Protein AF-A0A969WFT7-F1 (afdb_monomer)

Secondary structure (DSSP, 8-state):
----PPP------------HHHHHHHHHHHHHHHHHHHHHHHHHHHS--PPPPP--PPPPGGGSBTTBPEEE-HHHHHH-GGGGTT--EEEEEE-EE------S---S----EEEEETTEEEE-TT-HHHHTTSPTT-EEEEE-

Mean predicted aligned error: 17.17 Å

Structure (mmCIF, N/CA/C/O backbone):
data_AF-A0A969WFT7-F1
#
_entry.id   AF-A0A969WFT7-F1
#
loop_
_atom_site.group_PDB
_atom_site.id
_atom_site.type_symbol
_atom_site.label_atom_id
_atom_site.label_alt_id
_atom_site.label_comp_id
_atom_site.label_asym_id
_atom_site.label_entity_id
_atom_site.label_seq_id
_atom_site.pdbx_PDB_ins_code
_atom_site.Cartn_x
_atom_site.Cartn_y
_atom_site.Cartn_z
_atom_site.occupancy
_atom_site.B_iso_or_equiv
_atom_site.auth_seq_id
_atom_site.auth_comp_id
_atom_site.auth_asym_id
_atom_site.auth_atom_id
_atom_site.pdbx_PDB_model_num
ATOM 1 N N . MET A 1 1 ? 35.315 0.691 -108.953 1.00 44.19 1 MET A N 1
ATOM 2 C CA . MET A 1 1 ? 35.568 1.907 -108.157 1.00 44.19 1 MET A CA 1
ATOM 3 C C . MET A 1 1 ? 34.266 2.221 -107.433 1.00 44.19 1 MET A C 1
ATOM 5 O O . MET A 1 1 ? 33.422 2.918 -107.971 1.00 44.19 1 MET A O 1
ATOM 9 N N . GLU A 1 2 ? 33.870 1.331 -106.530 1.00 48.56 2 GLU A N 1
ATOM 10 C CA . GLU A 1 2 ? 34.200 1.294 -105.088 1.00 48.56 2 GLU A CA 1
ATOM 11 C C . GLU A 1 2 ? 33.171 2.090 -104.286 1.00 48.56 2 GLU A C 1
ATOM 13 O O . GLU A 1 2 ? 33.211 3.313 -104.190 1.00 48.56 2 GLU A O 1
ATOM 18 N N . ALA A 1 3 ? 32.199 1.332 -103.777 1.00 54.72 3 ALA A N 1
ATOM 19 C CA . ALA A 1 3 ? 31.276 1.741 -102.741 1.00 54.72 3 ALA A CA 1
ATOM 20 C C . ALA A 1 3 ? 32.041 1.785 -101.413 1.00 54.72 3 ALA A C 1
ATOM 22 O O . ALA A 1 3 ? 32.638 0.786 -101.022 1.00 54.72 3 ALA A O 1
ATOM 23 N N . ASN A 1 4 ? 32.013 2.929 -100.731 1.00 55.38 4 ASN A N 1
ATOM 24 C CA . ASN A 1 4 ? 32.550 3.060 -99.382 1.00 55.38 4 ASN A CA 1
ATOM 25 C C . ASN A 1 4 ? 31.392 2.996 -98.382 1.00 55.38 4 ASN A C 1
ATOM 27 O O . ASN A 1 4 ? 30.648 3.963 -98.214 1.00 55.38 4 ASN A O 1
ATOM 31 N N . GLU A 1 5 ? 31.237 1.836 -97.744 1.00 56.47 5 GLU A N 1
ATOM 32 C CA . GLU A 1 5 ? 30.456 1.670 -96.519 1.00 56.47 5 GLU A CA 1
ATOM 33 C C . GLU A 1 5 ? 31.109 2.465 -95.381 1.00 56.47 5 GLU A C 1
ATOM 35 O O . GLU A 1 5 ? 32.303 2.337 -95.110 1.00 56.47 5 GLU A O 1
ATOM 40 N N . ALA A 1 6 ? 30.318 3.292 -94.699 1.00 64.75 6 ALA A N 1
ATOM 41 C CA . ALA A 1 6 ? 30.723 3.916 -93.446 1.00 64.75 6 ALA A CA 1
ATOM 42 C C . ALA A 1 6 ? 30.583 2.899 -92.295 1.00 64.75 6 ALA A C 1
ATOM 44 O O . ALA A 1 6 ? 29.544 2.236 -92.204 1.00 64.75 6 ALA A O 1
ATOM 45 N N . PRO A 1 7 ? 31.565 2.778 -91.383 1.00 58.53 7 PRO A N 1
ATOM 46 C CA . PRO A 1 7 ? 31.460 1.853 -90.266 1.00 58.53 7 PRO A CA 1
ATOM 47 C C . PRO A 1 7 ? 30.509 2.421 -89.207 1.00 58.53 7 PRO A C 1
ATOM 49 O O . PRO A 1 7 ? 30.702 3.517 -88.682 1.00 58.53 7 PRO A O 1
ATOM 52 N N . THR A 1 8 ? 29.465 1.662 -88.885 1.00 60.66 8 THR A N 1
ATOM 53 C CA . THR A 1 8 ? 28.587 1.905 -87.736 1.00 60.66 8 THR A CA 1
ATOM 54 C C . THR A 1 8 ? 29.271 1.348 -86.490 1.00 60.66 8 THR A C 1
ATOM 56 O O . THR A 1 8 ? 29.347 0.135 -86.305 1.00 60.66 8 THR A O 1
ATOM 59 N N . GLU A 1 9 ? 29.802 2.220 -85.633 1.00 59.25 9 GLU A N 1
ATOM 60 C CA . GLU A 1 9 ? 30.356 1.777 -84.352 1.00 59.25 9 GLU A CA 1
ATOM 61 C C . GLU A 1 9 ? 29.247 1.307 -83.392 1.00 59.25 9 GLU A C 1
ATOM 63 O O . GLU A 1 9 ? 28.199 1.955 -83.277 1.00 59.25 9 GLU A O 1
ATOM 68 N N . PRO A 1 10 ? 29.456 0.200 -82.658 1.00 57.19 10 PRO A N 1
ATOM 69 C CA . PRO A 1 10 ? 28.494 -0.273 -81.679 1.00 57.19 10 PRO A CA 1
ATOM 70 C C . PRO A 1 10 ? 28.502 0.630 -80.439 1.00 57.19 10 PRO A C 1
ATOM 72 O O . PRO A 1 10 ? 29.504 0.770 -79.739 1.00 57.19 10 PRO A O 1
ATOM 75 N N . PHE A 1 11 ? 27.336 1.193 -80.119 1.00 52.75 11 PHE A N 1
ATOM 76 C CA . PHE A 1 11 ? 27.068 1.898 -78.865 1.00 52.75 11 PHE A CA 1
ATOM 77 C C . PHE A 1 11 ? 27.194 0.919 -77.680 1.00 52.75 11 PHE A C 1
ATOM 79 O O . PHE A 1 11 ? 26.241 0.246 -77.281 1.00 52.75 11 PHE A O 1
ATOM 86 N N . TYR A 1 12 ? 28.396 0.807 -77.116 1.00 51.97 12 TYR A N 1
ATOM 87 C CA . TYR A 1 12 ? 28.678 -0.053 -75.970 1.00 51.97 12 TYR A CA 1
ATOM 88 C C . TYR A 1 12 ? 28.032 0.545 -74.706 1.00 51.97 12 TYR A C 1
ATOM 90 O O . TYR A 1 12 ? 28.550 1.489 -74.104 1.00 51.97 12 TYR A O 1
ATOM 98 N N . LYS A 1 13 ? 26.880 0.005 -74.283 1.00 56.94 13 LYS A N 1
ATOM 99 C CA . LYS A 1 13 ? 26.285 0.299 -72.968 1.00 56.94 13 LYS A CA 1
ATOM 100 C C . LYS A 1 13 ? 27.252 -0.171 -71.878 1.00 56.94 13 LYS A C 1
ATOM 102 O O . LYS A 1 13 ? 27.344 -1.364 -71.601 1.00 56.94 13 LYS A O 1
ATOM 107 N N . ARG A 1 14 ? 27.968 0.760 -71.240 1.00 56.12 14 ARG A N 1
ATOM 108 C CA . ARG A 1 14 ? 28.737 0.460 -70.024 1.00 56.12 14 ARG A CA 1
ATOM 109 C C . ARG A 1 14 ? 27.750 0.086 -68.910 1.00 56.12 14 ARG A C 1
ATOM 111 O O . ARG A 1 14 ? 26.897 0.914 -68.587 1.00 56.12 14 ARG A O 1
ATOM 118 N N . PRO A 1 15 ? 27.832 -1.113 -68.309 1.00 55.88 15 PRO A N 1
ATOM 119 C CA . PRO A 1 15 ? 27.082 -1.380 -67.092 1.00 55.88 15 PRO A CA 1
ATOM 120 C C . PRO A 1 15 ? 27.595 -0.425 -66.010 1.00 55.88 15 PRO A C 1
ATOM 122 O O 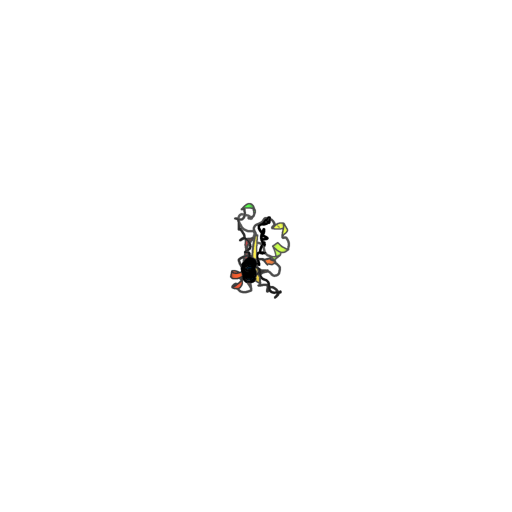. PRO A 1 15 ? 28.807 -0.277 -65.836 1.00 55.88 15 PRO A O 1
ATOM 125 N N . LEU A 1 16 ? 26.681 0.252 -65.310 1.00 58.75 16 LEU A N 1
ATOM 126 C CA . LEU A 1 16 ? 27.007 1.027 -64.116 1.00 58.75 16 LEU A CA 1
ATOM 127 C C . LEU A 1 16 ? 27.633 0.071 -63.097 1.00 58.75 16 LEU A C 1
ATOM 129 O O . LEU A 1 16 ? 26.938 -0.649 -62.384 1.00 58.75 16 LEU A O 1
ATOM 133 N N . ALA A 1 17 ? 28.962 0.040 -63.064 1.00 56.12 17 ALA A N 1
ATOM 134 C CA . ALA A 1 17 ? 29.718 -0.612 -62.019 1.00 56.12 17 ALA A CA 1
ATOM 135 C C . ALA A 1 17 ? 29.433 0.158 -60.729 1.00 56.12 17 ALA A C 1
ATOM 137 O O . ALA A 1 17 ? 30.019 1.213 -60.480 1.00 56.12 17 ALA A O 1
ATOM 138 N N . VAL A 1 18 ? 28.478 -0.340 -59.940 1.00 59.72 18 VAL A N 1
ATOM 139 C CA . VAL A 1 18 ? 28.222 0.153 -58.589 1.00 59.72 18 VAL A CA 1
ATOM 140 C C . VAL A 1 18 ? 29.536 0.015 -57.835 1.00 59.72 18 VAL A C 1
ATOM 142 O O . VAL A 1 18 ? 30.029 -1.087 -57.586 1.00 59.72 18 VAL A O 1
ATOM 145 N N . SER A 1 19 ? 30.160 1.151 -57.552 1.00 64.00 19 SER A N 1
ATOM 146 C CA . SER A 1 19 ? 31.453 1.174 -56.904 1.00 64.00 19 SER A CA 1
ATOM 147 C C . SER A 1 19 ? 31.277 0.599 -55.496 1.00 64.00 19 SER A C 1
ATOM 149 O O . SER A 1 19 ? 30.433 1.038 -54.717 1.00 64.00 19 SER A O 1
ATOM 151 N N . ARG A 1 20 ? 32.083 -0.415 -55.158 1.00 66.19 20 ARG A N 1
ATOM 152 C CA . ARG A 1 20 ? 32.194 -0.991 -53.806 1.00 66.19 20 ARG A CA 1
ATOM 153 C C . ARG A 1 20 ? 32.140 0.043 -52.657 1.00 66.19 20 ARG A C 1
ATOM 155 O O . ARG A 1 20 ? 31.491 -0.271 -51.660 1.00 66.19 20 ARG A O 1
ATOM 162 N N . PRO A 1 21 ? 32.724 1.260 -52.760 1.00 72.06 21 PRO A N 1
ATOM 163 C CA . PRO A 1 21 ? 32.572 2.283 -51.718 1.00 72.06 21 PRO A CA 1
ATOM 164 C C . PRO A 1 21 ? 31.130 2.765 -51.496 1.00 72.06 21 PRO A C 1
ATOM 166 O O . PRO A 1 21 ? 30.770 3.052 -50.359 1.00 72.06 21 PRO A O 1
ATOM 169 N N . VAL A 1 22 ? 30.284 2.822 -52.530 1.00 78.06 22 VAL A N 1
ATOM 170 C CA . VAL A 1 22 ? 28.881 3.258 -52.394 1.00 78.06 22 VAL A CA 1
ATOM 171 C C . VAL A 1 22 ? 28.062 2.215 -51.638 1.00 78.06 22 VAL A C 1
ATOM 173 O O . VAL A 1 22 ? 27.279 2.567 -50.762 1.00 78.06 22 VAL A O 1
ATOM 176 N N . VAL A 1 23 ? 28.288 0.926 -51.906 1.00 81.56 23 VAL A N 1
ATOM 177 C CA . VAL A 1 23 ? 27.611 -0.164 -51.181 1.00 81.56 23 VAL A CA 1
ATOM 178 C C . VAL A 1 23 ? 27.996 -0.155 -49.700 1.00 81.56 23 VAL A C 1
ATOM 180 O O . VAL A 1 23 ? 27.129 -0.281 -48.839 1.00 81.56 23 VAL A O 1
ATOM 183 N N . LEU A 1 24 ? 29.282 0.053 -49.394 1.00 83.12 24 LEU A N 1
ATOM 184 C CA . LEU A 1 24 ? 29.765 0.157 -48.015 1.00 83.12 24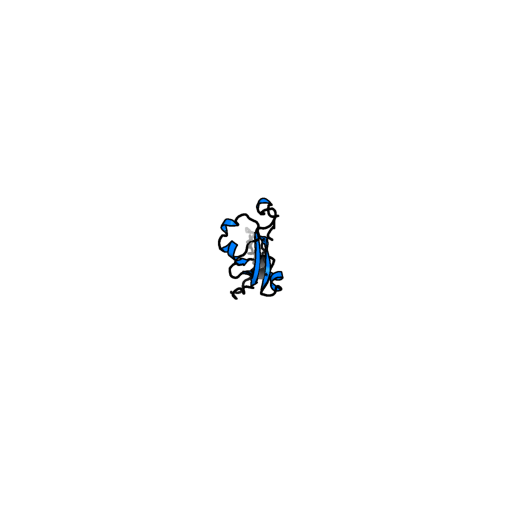 LEU A CA 1
ATOM 185 C C . LEU A 1 24 ? 29.190 1.380 -47.290 1.00 83.12 24 LEU A C 1
ATOM 187 O O . LEU A 1 24 ? 28.803 1.264 -46.130 1.00 83.12 24 LEU A O 1
ATOM 191 N N . ALA A 1 25 ? 29.074 2.524 -47.971 1.00 83.81 25 ALA A N 1
ATOM 192 C CA . ALA A 1 25 ? 28.463 3.722 -47.401 1.00 83.81 25 ALA A CA 1
ATOM 193 C C . ALA A 1 25 ? 26.977 3.506 -47.066 1.00 83.81 25 ALA A C 1
ATOM 195 O O . ALA A 1 25 ? 26.535 3.858 -45.975 1.00 83.81 25 ALA A O 1
ATOM 196 N N . VAL A 1 26 ? 26.214 2.867 -47.959 1.00 87.62 26 VAL A N 1
ATOM 197 C CA . VAL A 1 26 ? 24.792 2.559 -47.723 1.00 87.62 26 VAL A CA 1
ATOM 198 C C . VAL A 1 26 ? 24.617 1.570 -46.566 1.00 87.62 26 VAL A C 1
ATOM 200 O O . VAL A 1 26 ? 23.761 1.779 -45.707 1.00 87.62 26 VAL A O 1
ATOM 203 N N . LEU A 1 27 ? 25.450 0.526 -46.496 1.00 90.25 27 LEU A N 1
ATOM 204 C CA . LEU A 1 27 ? 25.424 -0.436 -45.389 1.00 90.25 27 LEU A CA 1
ATOM 205 C C . LEU A 1 27 ? 25.784 0.216 -44.048 1.00 90.25 27 LEU A C 1
ATOM 207 O O . LEU A 1 27 ? 25.134 -0.071 -43.045 1.00 90.25 27 LEU A O 1
ATOM 211 N N . ALA A 1 28 ? 26.768 1.117 -44.029 1.00 90.31 28 ALA A N 1
ATOM 212 C CA . ALA A 1 28 ? 27.145 1.851 -42.823 1.00 90.31 28 ALA A CA 1
ATOM 213 C C . ALA A 1 28 ? 26.008 2.756 -42.323 1.00 90.31 28 ALA A C 1
ATOM 215 O O . ALA A 1 28 ? 25.731 2.792 -41.125 1.00 90.31 28 ALA A O 1
ATOM 216 N N . ILE A 1 29 ? 25.306 3.437 -43.235 1.00 93.69 29 ILE A N 1
ATOM 217 C CA . ILE A 1 29 ? 24.148 4.276 -42.895 1.00 93.69 29 ILE A CA 1
ATOM 218 C C . ILE A 1 29 ? 23.004 3.423 -42.335 1.00 93.69 29 ILE A C 1
ATOM 220 O O . ILE A 1 29 ? 22.427 3.776 -41.307 1.00 93.69 29 ILE A O 1
ATOM 224 N N . LEU A 1 30 ? 22.698 2.283 -42.962 1.00 94.25 30 LEU A N 1
ATOM 225 C CA . LEU A 1 30 ? 21.670 1.360 -42.472 1.00 94.25 30 LEU A CA 1
ATOM 226 C C . LEU A 1 30 ? 22.014 0.792 -41.092 1.00 94.25 30 LEU A C 1
ATOM 228 O O . LEU A 1 30 ? 21.146 0.744 -40.222 1.00 94.25 30 LEU A O 1
ATOM 232 N N . ALA A 1 31 ? 23.271 0.402 -40.873 1.00 94.75 31 ALA A N 1
ATOM 233 C CA . ALA A 1 31 ? 23.733 -0.096 -39.581 1.00 94.75 31 ALA A CA 1
ATOM 234 C C . ALA A 1 31 ? 23.622 0.978 -38.489 1.00 94.75 31 ALA A C 1
ATOM 236 O O . ALA A 1 31 ? 23.147 0.696 -37.390 1.00 94.75 31 ALA A O 1
ATOM 237 N N . LEU A 1 32 ? 23.992 2.224 -38.801 1.00 96.19 32 LEU A N 1
ATOM 238 C CA . LEU A 1 32 ? 23.856 3.342 -37.871 1.00 96.19 32 LEU A CA 1
ATOM 239 C C . LEU A 1 32 ? 22.385 3.607 -37.537 1.00 96.19 32 LEU A C 1
ATOM 241 O O . LEU A 1 32 ? 22.042 3.757 -36.366 1.00 96.19 32 LEU A O 1
ATOM 245 N N . PHE A 1 33 ? 21.506 3.597 -38.539 1.00 96.38 33 PHE A N 1
ATOM 246 C CA . PHE A 1 33 ? 20.073 3.783 -38.328 1.00 96.38 33 PHE A CA 1
ATOM 247 C C . PHE A 1 33 ? 19.473 2.663 -37.468 1.00 96.38 33 PHE A C 1
ATOM 249 O O . PHE A 1 33 ? 18.711 2.936 -36.542 1.00 96.38 33 PHE A O 1
ATOM 256 N N . ALA A 1 34 ? 19.865 1.411 -37.719 1.00 95.00 34 ALA A N 1
ATOM 257 C CA . ALA A 1 34 ? 19.451 0.266 -36.917 1.00 95.00 34 ALA A CA 1
ATOM 258 C C . ALA A 1 34 ? 19.935 0.378 -35.462 1.00 95.00 34 ALA A C 1
ATOM 260 O O . ALA A 1 34 ? 19.153 0.133 -34.547 1.00 95.00 34 ALA A O 1
ATOM 261 N N . CYS A 1 35 ? 21.180 0.810 -35.234 1.00 95.81 35 CYS A N 1
ATOM 262 C CA . CYS A 1 35 ? 21.706 1.057 -33.889 1.00 95.81 35 CYS A CA 1
ATOM 263 C C . CYS A 1 35 ? 20.935 2.160 -33.157 1.00 95.81 35 CYS A C 1
ATOM 265 O O . CYS A 1 35 ? 20.580 1.983 -31.993 1.00 95.81 35 CYS A O 1
ATOM 267 N N . VAL A 1 36 ? 20.643 3.279 -33.826 1.00 96.31 36 VAL A N 1
ATOM 268 C CA . VAL A 1 36 ? 19.868 4.380 -33.232 1.00 96.31 36 VAL A CA 1
ATOM 269 C C . VAL A 1 36 ? 18.450 3.921 -32.898 1.00 96.31 36 VAL A C 1
ATOM 271 O O . VAL A 1 36 ? 17.969 4.177 -31.796 1.00 96.31 36 VAL A O 1
ATOM 274 N N . LEU A 1 37 ? 17.796 3.195 -33.809 1.00 95.88 37 LEU A N 1
ATOM 275 C CA . LEU A 1 37 ? 16.460 2.654 -33.579 1.00 95.88 37 LEU A CA 1
ATOM 276 C C . LEU A 1 37 ? 16.455 1.657 -32.414 1.00 95.88 37 LEU A C 1
ATOM 278 O O . LEU A 1 37 ? 15.579 1.723 -31.556 1.00 95.88 37 LEU A O 1
ATOM 282 N N . PHE A 1 38 ? 17.446 0.766 -32.349 1.00 94.88 38 PHE A N 1
ATOM 283 C CA . PHE A 1 38 ? 17.575 -0.201 -31.264 1.00 94.88 38 PHE A CA 1
ATOM 284 C C . PHE A 1 38 ? 17.804 0.489 -29.916 1.00 94.88 38 PHE A C 1
ATOM 286 O O . PHE A 1 38 ? 17.132 0.158 -28.942 1.00 94.88 38 PHE A O 1
ATOM 293 N N . ALA A 1 39 ? 18.687 1.490 -29.862 1.00 93.12 39 ALA A N 1
ATOM 294 C CA . ALA A 1 39 ? 18.922 2.281 -28.658 1.00 93.12 39 ALA A CA 1
ATOM 295 C C . ALA A 1 39 ? 17.654 3.024 -28.207 1.00 93.12 39 ALA A C 1
ATOM 297 O O . ALA A 1 39 ? 17.334 3.032 -27.020 1.00 93.12 39 ALA A O 1
ATOM 298 N N . LEU A 1 40 ? 16.895 3.593 -29.148 1.00 92.50 40 LEU A N 1
ATOM 299 C CA . LEU A 1 40 ? 15.633 4.274 -28.865 1.00 92.50 40 LEU A CA 1
ATOM 300 C C . LEU A 1 40 ? 14.574 3.304 -28.321 1.00 92.50 40 LEU A C 1
ATOM 302 O O . LEU A 1 40 ? 13.919 3.603 -27.324 1.00 92.50 40 LEU A O 1
ATOM 306 N N . LEU A 1 41 ? 14.424 2.129 -28.936 1.00 89.50 41 LEU A N 1
ATOM 307 C CA . LEU A 1 41 ? 13.494 1.097 -28.475 1.00 89.50 41 LEU A CA 1
ATOM 308 C C . LEU A 1 41 ? 13.886 0.562 -27.096 1.00 89.50 41 LEU A C 1
ATOM 310 O O . LEU A 1 41 ? 13.026 0.420 -26.230 1.00 89.50 41 LEU A O 1
ATOM 314 N N . PHE A 1 42 ? 15.176 0.320 -26.865 1.00 88.31 42 PHE A N 1
ATOM 315 C CA . PHE A 1 42 ? 15.687 -0.090 -25.561 1.00 88.31 42 PHE A CA 1
ATOM 316 C C . PHE A 1 42 ? 15.422 0.978 -24.492 1.00 88.31 42 PHE A C 1
ATOM 318 O O . PHE A 1 42 ? 14.950 0.669 -23.398 1.00 88.31 42 PHE A O 1
ATOM 325 N N . TYR A 1 43 ? 15.637 2.252 -24.824 1.00 86.06 43 TYR A N 1
ATOM 326 C CA . TYR A 1 43 ? 15.330 3.370 -23.936 1.00 86.06 43 TYR A CA 1
ATOM 327 C C . TYR A 1 43 ? 13.829 3.468 -23.622 1.00 86.06 43 TYR A C 1
ATOM 329 O O . TYR A 1 43 ? 13.456 3.653 -22.467 1.00 86.06 43 TYR A O 1
ATOM 337 N N . LEU A 1 44 ? 12.962 3.286 -24.622 1.00 79.50 44 LEU A N 1
ATOM 338 C CA . LEU A 1 44 ? 11.502 3.293 -24.462 1.00 79.50 44 LEU A CA 1
ATOM 339 C C . LEU A 1 44 ? 10.986 2.102 -23.643 1.00 79.50 44 LEU A C 1
ATOM 341 O O . LEU A 1 44 ? 10.020 2.253 -22.897 1.00 79.50 44 LEU A O 1
ATOM 345 N N . MET A 1 45 ? 11.611 0.928 -23.766 1.00 75.69 45 MET A N 1
ATOM 346 C CA . MET A 1 45 ? 11.245 -0.260 -22.985 1.00 75.69 45 MET A CA 1
ATOM 347 C C . MET A 1 45 ? 11.755 -0.215 -21.543 1.00 75.69 45 MET A C 1
ATOM 349 O O . MET A 1 45 ? 11.141 -0.825 -20.673 1.00 75.69 45 MET A O 1
ATOM 353 N N . THR A 1 46 ? 12.840 0.514 -21.276 1.00 72.94 46 THR A N 1
ATOM 354 C CA . THR A 1 46 ? 13.375 0.707 -19.918 1.00 72.94 46 THR A CA 1
ATOM 355 C C . THR A 1 46 ? 12.722 1.867 -19.170 1.00 72.94 46 THR A C 1
ATOM 357 O O . THR A 1 46 ? 12.960 2.012 -17.972 1.00 72.94 46 THR A O 1
ATOM 360 N N . GLN A 1 47 ? 11.872 2.674 -19.824 1.00 60.41 47 GLN A N 1
ATOM 361 C CA . GLN A 1 47 ? 11.103 3.689 -19.110 1.00 60.41 47 GLN A CA 1
ATOM 362 C C . GLN A 1 47 ? 10.144 3.007 -18.123 1.00 60.41 47 GLN A C 1
ATOM 364 O O . GLN A 1 47 ? 9.282 2.231 -18.556 1.00 60.41 47 GLN A O 1
ATOM 369 N N . PRO A 1 48 ? 10.234 3.304 -16.812 1.00 58.31 48 PRO A N 1
ATOM 370 C CA . PRO A 1 48 ? 9.226 2.859 -15.868 1.00 58.31 48 PRO A CA 1
ATOM 371 C C . PRO A 1 48 ? 7.893 3.440 -16.333 1.00 58.31 48 PRO A C 1
ATOM 373 O O . PRO A 1 48 ? 7.762 4.651 -16.488 1.00 58.31 48 PRO A O 1
ATOM 376 N N . ARG A 1 49 ? 6.912 2.582 -16.620 1.00 56.38 49 ARG A N 1
ATOM 377 C CA . ARG A 1 49 ? 5.542 3.021 -16.896 1.00 56.38 49 ARG A CA 1
ATOM 378 C C . ARG A 1 49 ? 4.885 3.261 -15.540 1.00 56.38 49 ARG A C 1
ATOM 380 O O . ARG A 1 49 ? 4.510 2.273 -14.905 1.00 56.38 49 ARG A O 1
ATOM 387 N N . PRO A 1 50 ? 4.775 4.511 -15.051 1.00 55.84 50 PRO A N 1
ATOM 388 C CA . PRO A 1 50 ? 4.086 4.735 -13.797 1.00 55.84 50 PRO A CA 1
ATOM 389 C C . PRO A 1 50 ? 2.632 4.302 -13.975 1.00 55.84 50 PRO A C 1
ATOM 391 O O . PRO A 1 50 ? 1.982 4.633 -14.974 1.00 55.84 50 PRO A O 1
ATOM 394 N N . LEU A 1 51 ? 2.121 3.545 -13.007 1.00 54.81 51 LEU A N 1
ATOM 395 C CA . LEU A 1 51 ? 0.685 3.349 -12.875 1.00 54.81 51 LEU A CA 1
ATOM 396 C C . LEU A 1 51 ? 0.040 4.738 -12.794 1.00 54.81 51 LEU A C 1
ATOM 398 O O . LEU A 1 51 ? 0.591 5.649 -12.170 1.00 54.81 51 LEU A O 1
ATOM 402 N N . LYS A 1 52 ? -1.101 4.927 -13.469 1.00 52.75 52 LYS A N 1
ATOM 403 C CA . LYS A 1 52 ? -1.849 6.183 -13.339 1.00 52.75 52 LYS A CA 1
ATOM 404 C C . LYS A 1 52 ? -2.103 6.417 -11.847 1.00 52.75 52 LYS A C 1
ATOM 406 O O . LYS A 1 52 ? -2.533 5.472 -11.183 1.00 52.75 52 LYS A O 1
ATOM 411 N N . PRO A 1 53 ? -1.856 7.630 -11.326 1.00 56.81 53 PRO A N 1
ATOM 412 C CA . PRO A 1 53 ? -2.105 7.896 -9.922 1.00 56.81 53 PRO A CA 1
ATOM 413 C C . PRO A 1 53 ? -3.585 7.619 -9.624 1.00 56.81 53 PRO A C 1
ATOM 415 O O . PRO A 1 53 ? -4.442 8.028 -10.425 1.00 56.81 53 PRO A O 1
ATOM 418 N N . PRO A 1 54 ? -3.900 6.916 -8.522 1.00 55.50 54 PRO A N 1
ATOM 419 C CA . PRO A 1 54 ? -5.279 6.734 -8.106 1.00 55.50 54 PRO A CA 1
ATOM 420 C C . PRO A 1 54 ? -5.919 8.113 -7.930 1.00 55.50 54 PRO A C 1
ATOM 422 O O . PRO A 1 54 ? -5.358 9.010 -7.299 1.00 55.50 54 PRO A O 1
ATOM 425 N N . ARG A 1 55 ? -7.086 8.313 -8.546 1.00 57.31 55 ARG A N 1
ATOM 426 C CA . ARG A 1 55 ? -7.886 9.517 -8.324 1.00 57.31 55 ARG A CA 1
ATOM 427 C C . ARG A 1 55 ? -8.783 9.248 -7.130 1.00 57.31 55 ARG A C 1
ATOM 429 O O . ARG A 1 55 ? -9.832 8.636 -7.288 1.00 57.31 55 ARG A O 1
ATOM 436 N N . PHE A 1 56 ? -8.356 9.689 -5.954 1.00 59.66 56 PHE A N 1
ATOM 437 C CA . PHE A 1 56 ? -9.208 9.677 -4.772 1.00 59.66 56 PHE A CA 1
ATOM 438 C C . PHE A 1 56 ? -10.349 10.676 -4.988 1.00 59.66 56 PHE A C 1
ATOM 440 O O . PHE A 1 56 ? -10.130 11.886 -5.058 1.00 59.66 56 PHE A O 1
ATOM 447 N N . THR A 1 57 ? -11.560 10.167 -5.180 1.00 60.75 57 THR A N 1
ATOM 448 C CA . THR A 1 57 ? -12.785 10.970 -5.150 1.00 60.75 57 THR A CA 1
ATOM 449 C C . THR A 1 57 ? -13.281 11.06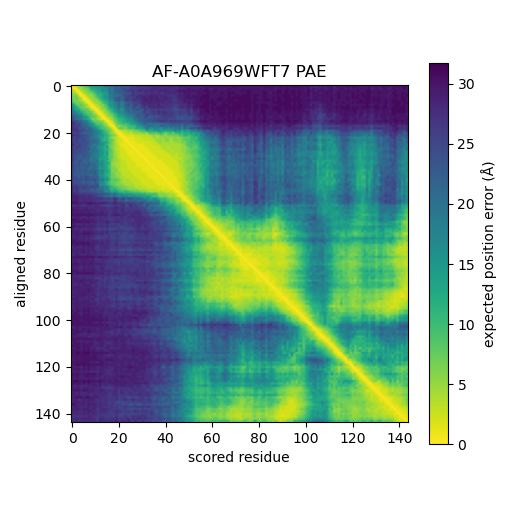9 -3.714 1.00 60.75 57 THR A C 1
ATOM 451 O O . THR A 1 57 ? -13.025 10.171 -2.917 1.00 60.75 57 THR A O 1
ATOM 454 N N . ALA A 1 58 ? -13.991 12.148 -3.375 1.00 68.94 58 ALA A N 1
ATOM 455 C CA . ALA A 1 58 ? -14.630 12.260 -2.068 1.00 68.94 58 ALA A CA 1
ATOM 456 C C . ALA A 1 58 ? -15.576 11.071 -1.846 1.00 68.94 58 ALA A C 1
ATOM 458 O O . ALA A 1 58 ? -16.364 10.748 -2.738 1.00 68.94 58 ALA A O 1
ATOM 459 N N . THR A 1 59 ? -15.485 10.435 -0.679 1.00 67.62 59 THR A N 1
ATOM 460 C CA . THR A 1 59 ? -16.395 9.365 -0.274 1.00 67.62 59 THR A CA 1
ATOM 461 C C . THR A 1 59 ? -17.814 9.936 -0.154 1.00 67.62 59 THR A C 1
ATOM 463 O O . THR A 1 59 ? -18.008 10.902 0.588 1.00 67.62 59 THR A O 1
ATOM 466 N N . PRO A 1 60 ? -18.808 9.397 -0.881 1.00 74.44 60 PRO A N 1
ATOM 467 C CA . PRO A 1 60 ? -20.208 9.776 -0.720 1.00 74.44 60 PRO A CA 1
ATOM 468 C C . PRO A 1 60 ? -20.689 9.689 0.736 1.00 74.44 60 PRO A C 1
ATOM 470 O O . PRO A 1 60 ? -20.379 8.733 1.446 1.00 74.44 60 PRO A O 1
ATOM 473 N N . ASN A 1 61 ? -21.497 10.663 1.171 1.00 77.00 61 ASN A N 1
ATOM 474 C CA . ASN A 1 61 ? -22.028 10.719 2.543 1.00 77.00 61 ASN A CA 1
ATOM 475 C C . ASN A 1 61 ? -22.885 9.497 2.919 1.00 77.00 61 ASN A C 1
ATOM 477 O O . ASN A 1 61 ? -23.009 9.186 4.097 1.00 77.00 61 ASN A O 1
ATOM 481 N N . GLU A 1 62 ? -23.462 8.809 1.932 1.00 79.50 62 GLU A N 1
ATOM 482 C CA . GLU A 1 62 ? -24.266 7.591 2.114 1.00 79.50 62 GLU A CA 1
ATOM 483 C C . GLU A 1 62 ? -23.478 6.410 2.693 1.00 79.50 62 GLU A C 1
ATOM 485 O O . GLU A 1 62 ? -24.077 5.496 3.249 1.00 79.50 62 GLU A O 1
ATOM 490 N N . PHE A 1 63 ? -22.147 6.446 2.608 1.00 77.75 63 PHE A N 1
ATOM 491 C CA . PHE A 1 63 ? -21.290 5.417 3.184 1.00 77.75 63 PHE A CA 1
ATOM 492 C C . PHE A 1 63 ? -20.951 5.683 4.658 1.00 77.75 63 PHE A C 1
ATOM 494 O O . PHE A 1 63 ? -20.417 4.805 5.326 1.00 77.75 63 PHE A O 1
ATOM 501 N N . TYR A 1 64 ? -21.260 6.861 5.205 1.00 79.19 64 TYR A N 1
ATOM 502 C CA . TYR A 1 64 ? -20.994 7.174 6.611 1.00 79.19 64 TYR A CA 1
ATOM 503 C C . TYR A 1 64 ? -22.153 6.725 7.507 1.00 79.19 64 TYR A C 1
ATOM 505 O O . TYR A 1 64 ? -23.319 6.979 7.206 1.00 79.19 64 TYR A O 1
ATOM 513 N N . VAL A 1 65 ? -21.832 6.134 8.660 1.00 80.44 65 VAL A N 1
ATOM 514 C CA . VAL A 1 65 ? -22.818 5.815 9.703 1.00 80.44 65 VAL A CA 1
ATOM 515 C C . VAL A 1 65 ? -22.894 7.010 10.648 1.00 80.44 65 VAL A C 1
ATOM 517 O O . VAL A 1 65 ? -21.886 7.417 11.220 1.00 80.44 65 VAL A O 1
ATOM 520 N N . ASP A 1 66 ? -24.069 7.632 10.759 1.00 81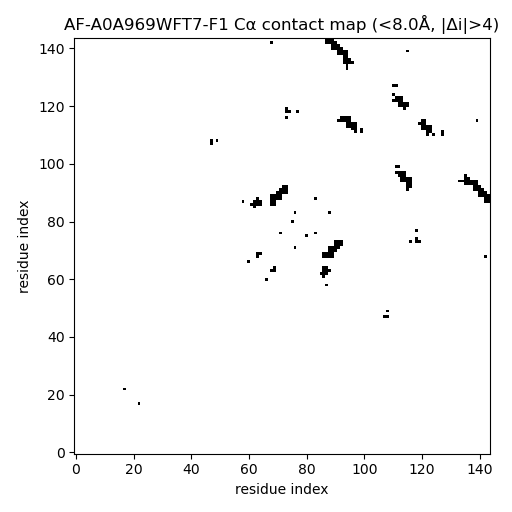.38 66 ASP A N 1
ATOM 521 C CA . ASP A 1 66 ? -24.285 8.844 11.568 1.00 81.38 66 ASP A CA 1
ATOM 522 C C . ASP A 1 66 ? -23.313 10.002 11.243 1.00 81.38 66 ASP A C 1
ATOM 524 O O . ASP A 1 66 ? -22.946 10.809 12.098 1.00 81.38 66 ASP A O 1
ATOM 528 N N . GLY A 1 67 ? -22.870 10.095 9.982 1.00 79.62 67 GLY A N 1
ATOM 529 C CA . GLY A 1 67 ? -21.933 11.128 9.525 1.00 79.62 67 GLY A CA 1
ATOM 530 C C . GLY A 1 67 ? -20.485 10.929 9.990 1.00 79.62 67 GLY A C 1
ATOM 531 O O . GLY A 1 67 ? -19.679 11.852 9.867 1.00 79.62 67 GLY A O 1
ATOM 532 N N . GLN A 1 68 ? -20.142 9.753 10.523 1.00 81.88 68 GLN A N 1
ATOM 533 C CA . GLN A 1 68 ? -18.784 9.369 10.903 1.00 81.88 68 GLN A CA 1
ATOM 534 C C . GLN A 1 68 ? -18.396 8.014 10.284 1.00 81.88 68 GLN A C 1
ATOM 536 O O . GLN A 1 68 ? -19.266 7.222 9.916 1.00 81.88 68 GLN A O 1
ATOM 541 N N . PRO A 1 69 ? -17.089 7.741 10.112 1.00 81.44 69 PRO A N 1
ATOM 542 C CA . PRO A 1 69 ? -16.633 6.408 9.745 1.00 81.44 69 PRO A CA 1
ATOM 543 C C . PRO A 1 69 ? -17.038 5.419 10.837 1.00 81.44 69 PRO A C 1
ATOM 545 O O . PRO A 1 69 ? -16.851 5.699 12.026 1.00 81.44 69 PRO A O 1
ATOM 548 N N . ALA A 1 70 ? -17.547 4.254 10.450 1.00 84.12 70 ALA A N 1
ATOM 549 C CA . ALA A 1 70 ? -17.829 3.200 11.411 1.00 84.12 70 ALA A CA 1
ATOM 550 C C . ALA A 1 70 ? -16.502 2.686 11.988 1.00 84.12 70 ALA A C 1
ATOM 552 O O . ALA A 1 70 ? -15.645 2.202 11.248 1.00 84.12 70 ALA A O 1
ATOM 553 N N . LEU A 1 71 ? -16.306 2.812 13.303 1.00 84.50 71 LEU A N 1
ATOM 554 C CA . LEU A 1 71 ? -15.126 2.263 13.967 1.00 84.50 71 LEU A CA 1
ATOM 555 C C . LEU A 1 71 ? -15.288 0.747 14.075 1.00 84.50 71 LEU A C 1
ATOM 557 O O . LEU A 1 71 ? -16.189 0.271 14.761 1.00 84.50 71 LEU A O 1
ATOM 561 N N . VAL A 1 72 ? -14.409 0.008 13.407 1.00 81.38 72 VAL A N 1
ATOM 562 C CA . VAL A 1 72 ? -14.445 -1.455 13.350 1.00 81.38 72 VAL A CA 1
ATOM 563 C C . VAL A 1 72 ? -13.059 -1.984 13.694 1.00 81.38 72 VAL A C 1
ATOM 565 O O . VAL A 1 72 ? -12.042 -1.391 13.334 1.00 81.38 72 VAL A O 1
ATOM 568 N N . THR A 1 73 ? -12.982 -3.088 14.425 1.00 79.62 73 THR A N 1
ATOM 569 C CA . THR A 1 73 ? -11.714 -3.797 14.643 1.00 79.62 73 THR A CA 1
ATOM 570 C C . THR A 1 73 ? -11.421 -4.748 13.482 1.00 79.62 73 THR A C 1
ATOM 572 O O . THR A 1 73 ? -12.329 -5.241 12.817 1.00 79.62 73 THR A O 1
ATOM 575 N N . PHE A 1 74 ? -10.147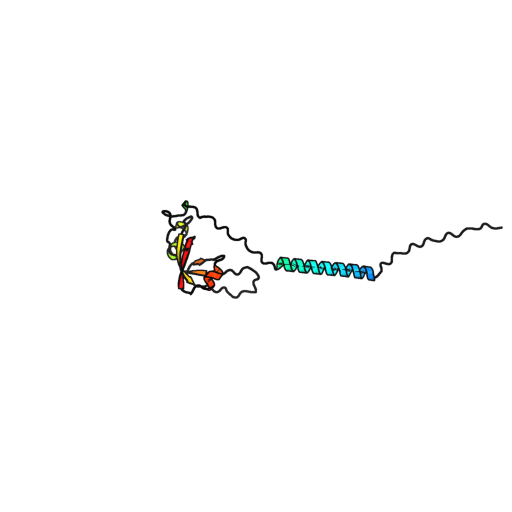 -5.071 13.238 1.00 74.56 74 PHE A N 1
ATOM 576 C CA . PHE A 1 74 ? -9.794 -6.028 12.177 1.00 74.56 74 PHE A CA 1
ATOM 577 C C . PHE A 1 74 ? -10.476 -7.392 12.358 1.00 74.56 74 PHE A C 1
ATOM 579 O O . PHE A 1 74 ? -10.915 -7.995 11.382 1.00 74.56 74 PHE A O 1
ATOM 586 N N . THR A 1 75 ? -10.615 -7.856 13.602 1.00 77.19 75 THR A N 1
ATOM 587 C CA . THR A 1 75 ? -11.298 -9.112 13.925 1.00 77.19 75 THR A CA 1
ATOM 588 C C . THR A 1 75 ? -12.776 -9.075 13.536 1.00 77.19 75 THR A C 1
ATOM 590 O O . THR A 1 75 ? -13.277 -10.031 12.952 1.00 77.19 75 THR A O 1
ATOM 593 N N . GLU A 1 76 ? -13.480 -7.973 13.805 1.00 79.31 76 GLU A N 1
ATOM 594 C CA . GLU A 1 76 ? -14.888 -7.806 13.416 1.00 79.31 76 GLU A CA 1
ATOM 595 C C . GLU A 1 76 ? -15.061 -7.767 11.893 1.00 79.31 76 GLU A C 1
ATOM 597 O O . GLU A 1 76 ? -15.952 -8.432 11.362 1.00 79.31 76 GLU A O 1
ATOM 602 N N . LEU A 1 77 ? -14.170 -7.060 11.186 1.00 79.00 77 LEU A N 1
ATOM 603 C CA . LEU A 1 77 ? -14.199 -6.980 9.725 1.00 79.00 77 LEU A CA 1
ATOM 604 C C . LEU A 1 77 ? -13.953 -8.347 9.070 1.00 79.00 77 LEU A C 1
ATOM 606 O O . LEU A 1 77 ? -14.671 -8.717 8.145 1.00 79.00 77 LEU A O 1
ATOM 610 N N . ASN A 1 78 ? -12.976 -9.117 9.560 1.00 79.94 78 ASN A N 1
ATOM 611 C CA . ASN A 1 78 ? -12.664 -10.443 9.017 1.00 79.94 78 ASN A CA 1
ATOM 612 C C . ASN A 1 78 ? -13.790 -11.455 9.290 1.00 79.94 78 ASN A C 1
ATOM 614 O O . ASN A 1 78 ? -14.128 -12.273 8.438 1.00 79.94 78 ASN A O 1
ATOM 618 N N . ASN A 1 79 ? -14.421 -11.361 10.463 1.00 84.56 79 ASN A N 1
ATOM 619 C CA . ASN A 1 79 ? -15.528 -12.238 10.832 1.00 84.56 79 ASN A CA 1
ATOM 620 C C . ASN A 1 79 ? -16.799 -11.975 10.009 1.00 84.56 79 ASN A C 1
ATOM 622 O O . ASN A 1 79 ? -17.590 -12.898 9.814 1.00 84.56 79 ASN A O 1
ATOM 626 N N . ASN A 1 80 ? -17.028 -10.739 9.545 1.00 84.31 80 ASN A N 1
ATOM 627 C CA . ASN A 1 80 ? -18.230 -10.399 8.784 1.00 84.31 80 ASN A CA 1
ATOM 628 C C . ASN A 1 80 ? -18.029 -9.233 7.803 1.00 84.31 80 ASN A C 1
ATOM 630 O O . ASN A 1 80 ? -18.665 -8.186 7.915 1.00 84.31 80 ASN A O 1
ATOM 634 N N . ALA A 1 81 ? -17.195 -9.433 6.784 1.00 81.50 81 ALA A N 1
ATOM 635 C CA . ALA A 1 81 ? -16.943 -8.412 5.764 1.00 81.50 81 ALA A CA 1
ATOM 636 C C . ALA A 1 81 ? -18.219 -7.967 5.022 1.00 81.50 81 ALA A C 1
ATOM 638 O O . ALA A 1 81 ? -18.322 -6.822 4.587 1.00 81.50 81 ALA A O 1
ATOM 639 N N . ALA A 1 82 ? -19.213 -8.855 4.894 1.00 85.94 82 ALA A N 1
ATOM 640 C CA . ALA A 1 82 ? -20.472 -8.560 4.214 1.00 85.94 82 ALA A CA 1
ATOM 641 C C . ALA A 1 82 ? -21.299 -7.476 4.925 1.00 85.94 82 ALA A C 1
ATOM 643 O O . ALA A 1 82 ? -21.965 -6.690 4.256 1.00 85.94 82 ALA A O 1
ATOM 644 N N . ALA A 1 83 ? -21.229 -7.396 6.258 1.00 85.00 83 ALA A N 1
ATOM 645 C CA . ALA A 1 83 ? -21.954 -6.390 7.036 1.00 85.00 83 ALA A CA 1
ATOM 646 C C . ALA A 1 83 ? -21.413 -4.964 6.860 1.00 85.00 83 ALA A C 1
ATOM 648 O O . ALA A 1 83 ? -22.126 -4.007 7.148 1.00 85.00 83 ALA A O 1
ATOM 649 N N . TYR A 1 84 ? -20.176 -4.828 6.379 1.00 83.00 84 TYR A N 1
ATOM 650 C CA . TYR A 1 84 ? -19.499 -3.544 6.195 1.00 83.00 84 TYR A CA 1
ATOM 651 C C . TYR A 1 84 ? -19.340 -3.167 4.715 1.00 83.00 84 TYR A C 1
ATOM 653 O O . TYR A 1 84 ? -18.625 -2.225 4.382 1.00 83.00 84 TYR A O 1
ATOM 661 N N . GLN A 1 85 ? -20.006 -3.890 3.808 1.00 81.19 85 GLN A N 1
ATOM 662 C CA . GLN A 1 85 ? -20.033 -3.520 2.395 1.00 81.19 85 GLN A CA 1
ATOM 663 C C . GLN A 1 85 ? -20.747 -2.184 2.210 1.00 81.19 85 GLN A C 1
ATOM 665 O O . GLN A 1 85 ? -21.838 -1.983 2.738 1.00 81.19 85 GLN A O 1
ATOM 670 N N . ASN A 1 86 ? -20.161 -1.307 1.393 1.00 82.56 86 ASN A N 1
ATOM 671 C CA . ASN A 1 86 ? -20.688 0.035 1.133 1.00 82.56 86 ASN A CA 1
ATOM 672 C C . ASN A 1 86 ? -20.819 0.876 2.414 1.00 82.56 86 ASN A C 1
ATOM 674 O O . ASN A 1 86 ? -21.732 1.685 2.536 1.00 82.56 86 ASN A O 1
ATOM 678 N N . ILE A 1 87 ? -19.927 0.670 3.381 1.00 84.25 87 ILE A N 1
ATOM 679 C CA . ILE A 1 87 ? -19.801 1.517 4.562 1.00 84.25 87 ILE A CA 1
ATOM 680 C C . ILE A 1 87 ? -1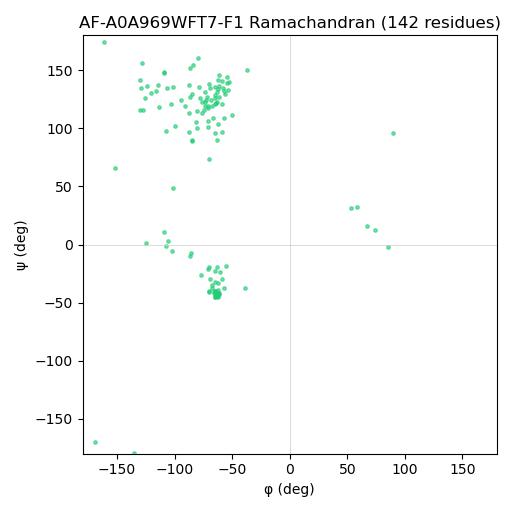8.358 1.998 4.615 1.00 84.25 87 ILE A C 1
ATOM 682 O O . ILE A 1 87 ? -17.433 1.222 4.406 1.00 84.25 87 ILE A O 1
ATOM 686 N N . PHE A 1 88 ? -18.181 3.280 4.900 1.00 81.75 88 PHE A N 1
ATOM 687 C CA . PHE A 1 88 ? -16.888 3.869 5.171 1.00 81.75 88 PHE A CA 1
ATOM 688 C C . PHE A 1 88 ? -16.470 3.481 6.584 1.00 81.75 88 PHE A C 1
ATOM 690 O O . PHE A 1 88 ? -17.099 3.883 7.572 1.00 81.75 88 PHE A O 1
ATOM 697 N N . ILE A 1 89 ? -15.426 2.670 6.680 1.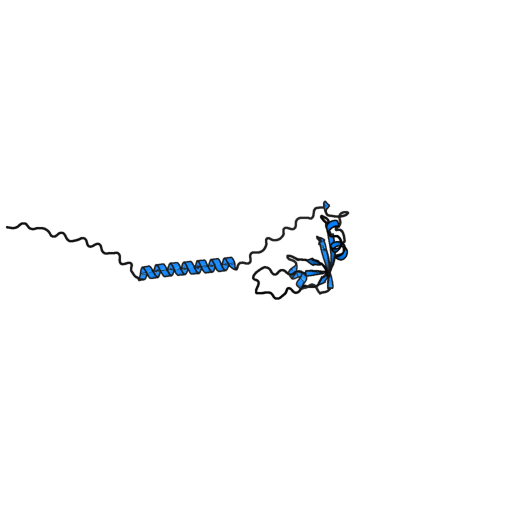00 83.81 89 ILE A N 1
ATOM 698 C CA . ILE A 1 89 ? -14.951 2.112 7.937 1.00 83.81 89 ILE A CA 1
ATOM 699 C C . ILE A 1 89 ? -13.629 2.750 8.342 1.00 83.81 89 ILE A C 1
ATOM 701 O O . ILE A 1 89 ? -12.796 3.127 7.521 1.00 83.81 89 ILE A O 1
ATOM 705 N N . ARG A 1 90 ? -13.429 2.843 9.651 1.00 84.56 90 ARG A N 1
ATOM 706 C CA . ARG A 1 90 ? -12.154 3.170 10.272 1.00 84.56 90 ARG A CA 1
ATOM 707 C C . ARG A 1 90 ? -11.680 1.954 11.033 1.00 84.56 90 ARG A C 1
ATOM 709 O O . ARG A 1 90 ? -12.321 1.535 11.996 1.00 84.56 90 ARG A O 1
ATOM 716 N N . VAL A 1 91 ? -10.530 1.433 10.638 1.00 79.31 91 VAL A N 1
ATOM 717 C CA . VAL A 1 91 ? -9.917 0.270 11.268 1.00 79.31 91 VAL A CA 1
ATOM 718 C C . VAL A 1 91 ? -8.617 0.672 11.937 1.00 79.31 91 VAL A C 1
ATOM 720 O O . VAL A 1 91 ? -7.847 1.475 11.417 1.00 79.31 91 VAL A O 1
ATOM 723 N N . THR A 1 92 ? -8.381 0.162 13.141 1.00 78.12 92 THR A N 1
ATOM 724 C CA . THR A 1 92 ? -7.213 0.522 13.950 1.00 78.12 92 THR A CA 1
ATOM 725 C C . THR A 1 92 ? -6.494 -0.725 14.435 1.00 78.12 92 THR A C 1
ATOM 727 O O . THR A 1 92 ? -7.127 -1.646 14.946 1.00 78.12 92 THR A O 1
ATOM 730 N N . GLY A 1 93 ? -5.167 -0.745 14.319 1.00 76.38 93 GLY A N 1
ATOM 731 C CA . GLY A 1 93 ? -4.339 -1.879 14.737 1.00 76.38 93 GLY A CA 1
ATOM 732 C C . GLY A 1 93 ? -2.856 -1.546 14.744 1.00 76.38 93 GLY A C 1
ATOM 733 O O . GLY A 1 93 ? -2.477 -0.378 14.655 1.00 76.38 93 GLY A O 1
ATOM 734 N N . ASN A 1 94 ? -2.022 -2.568 14.906 1.00 78.31 94 ASN A N 1
ATOM 735 C CA . ASN A 1 94 ? -0.585 -2.409 15.089 1.00 78.31 94 ASN A CA 1
ATOM 736 C C . ASN A 1 94 ? 0.162 -2.701 13.787 1.00 78.31 94 ASN A C 1
ATOM 738 O O . ASN A 1 94 ? -0.093 -3.692 13.111 1.00 78.31 94 ASN A O 1
ATOM 742 N N . TYR A 1 95 ? 1.120 -1.841 13.460 1.00 75.56 95 TYR A N 1
ATOM 743 C CA . TYR A 1 95 ? 1.971 -1.990 12.287 1.00 75.56 95 TYR A CA 1
ATOM 744 C C . TYR A 1 95 ? 2.934 -3.177 12.407 1.00 75.56 95 TYR A C 1
ATOM 746 O O . TYR A 1 95 ? 3.776 -3.210 13.314 1.00 75.56 95 TYR A O 1
ATOM 754 N N . PHE A 1 96 ? 2.878 -4.077 11.424 1.00 74.50 96 PHE A N 1
ATOM 755 C CA . PHE A 1 96 ? 3.838 -5.156 11.218 1.00 74.50 96 PHE A CA 1
ATOM 756 C C . PHE A 1 96 ? 4.366 -5.134 9.769 1.00 74.50 96 PHE A C 1
ATOM 758 O O . PHE A 1 96 ? 3.613 -5.335 8.813 1.00 74.50 96 PHE A O 1
ATOM 765 N N . PRO A 1 97 ? 5.669 -4.888 9.551 1.00 70.00 97 PRO A N 1
ATOM 766 C CA . PRO A 1 97 ? 6.234 -4.921 8.208 1.00 70.00 97 PRO A CA 1
ATOM 767 C C . PRO A 1 97 ? 6.325 -6.365 7.695 1.00 70.00 97 PRO A C 1
ATOM 769 O O . PRO A 1 97 ? 6.943 -7.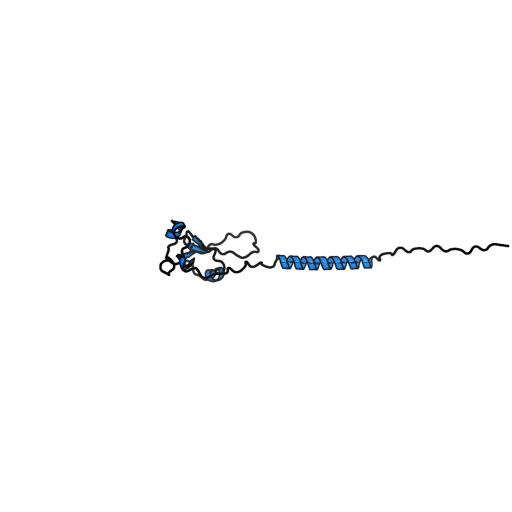214 8.336 1.00 70.00 97 PRO A O 1
ATOM 772 N N . GLN A 1 98 ? 5.779 -6.642 6.507 1.00 64.88 98 GLN A N 1
ATOM 773 C CA . GLN A 1 98 ? 6.080 -7.882 5.789 1.00 64.88 98 GLN A CA 1
ATOM 774 C C . GLN A 1 98 ? 7.339 -7.705 4.941 1.00 64.88 98 GLN A C 1
ATOM 776 O O . GLN A 1 98 ? 7.435 -6.795 4.116 1.00 64.88 98 GLN A O 1
ATOM 781 N N . LYS A 1 99 ? 8.308 -8.609 5.114 1.00 62.81 99 LYS A N 1
ATOM 782 C CA . LYS A 1 99 ? 9.431 -8.730 4.185 1.00 62.81 99 LYS A CA 1
ATOM 783 C C . LYS A 1 99 ? 8.957 -9.548 2.982 1.00 62.81 99 LYS A C 1
ATOM 785 O O . LYS A 1 99 ? 8.649 -10.728 3.138 1.00 62.81 99 LYS A O 1
ATOM 790 N N . LEU A 1 100 ? 8.907 -8.939 1.796 1.00 57.97 100 LEU A N 1
ATOM 791 C CA . LEU A 1 100 ? 8.675 -9.699 0.568 1.00 57.97 100 LEU A CA 1
ATOM 792 C C . LEU A 1 100 ? 9.835 -10.694 0.359 1.00 57.97 100 LEU A C 1
ATOM 794 O O . LEU A 1 100 ? 10.983 -10.350 0.657 1.00 57.97 100 LEU A O 1
ATOM 798 N N . PRO A 1 101 ? 9.563 -11.918 -0.128 1.00 59.06 101 PRO A N 1
ATOM 799 C CA . PRO A 1 101 ? 10.620 -12.854 -0.484 1.00 59.06 101 PRO A CA 1
ATOM 800 C C . PRO A 1 101 ? 11.529 -12.243 -1.557 1.00 59.06 101 PRO A C 1
ATOM 802 O O . PRO A 1 101 ? 11.055 -11.564 -2.469 1.00 59.06 101 PRO A O 1
ATOM 805 N N . ASP A 1 102 ? 12.835 -12.494 -1.433 1.00 55.47 102 ASP A N 1
ATOM 806 C CA . ASP A 1 102 ? 13.866 -12.052 -2.376 1.00 55.47 102 ASP A CA 1
ATOM 807 C C . ASP A 1 102 ? 13.720 -12.846 -3.693 1.00 55.47 102 ASP A C 1
ATOM 809 O O . ASP A 1 102 ? 14.458 -13.789 -3.976 1.00 55.47 102 ASP A O 1
ATOM 813 N N . CYS A 1 103 ? 12.690 -12.527 -4.475 1.00 60.69 103 CYS A N 1
ATOM 814 C CA . CYS A 1 103 ? 12.456 -13.115 -5.787 1.00 60.69 103 CYS A CA 1
ATOM 815 C C . CYS A 1 103 ? 13.346 -12.447 -6.849 1.00 60.69 103 CYS A C 1
ATOM 817 O O . CYS A 1 103 ? 13.857 -11.345 -6.652 1.00 60.69 103 CYS A O 1
ATOM 819 N N . ALA A 1 104 ? 13.521 -13.149 -7.977 1.00 59.53 104 ALA A N 1
ATOM 820 C CA . ALA A 1 104 ? 14.306 -12.765 -9.155 1.00 59.53 104 ALA A CA 1
ATOM 821 C C . ALA A 1 104 ? 14.237 -11.260 -9.508 1.00 59.53 104 ALA A C 1
ATOM 823 O O . ALA A 1 104 ? 13.203 -10.633 -9.270 1.00 59.53 104 ALA A O 1
ATOM 824 N N . PRO A 1 105 ? 15.298 -10.682 -10.115 1.00 61.22 105 PRO A N 1
ATOM 825 C CA . PRO A 1 105 ? 15.386 -9.246 -10.385 1.00 61.22 105 PRO A CA 1
ATOM 826 C C . PRO A 1 105 ? 14.128 -8.729 -11.091 1.00 61.22 105 PRO A C 1
ATOM 828 O O . PRO A 1 105 ? 13.855 -9.066 -12.242 1.00 61.22 105 PRO A O 1
ATOM 831 N N . TYR A 1 106 ? 13.356 -7.919 -10.368 1.00 58.94 106 TYR A N 1
ATOM 832 C CA . TYR A 1 106 ? 12.084 -7.365 -10.810 1.00 58.94 106 TYR A CA 1
ATOM 833 C C . TYR A 1 106 ? 12.273 -5.897 -11.204 1.00 58.94 106 TYR A C 1
ATOM 835 O O . TYR A 1 106 ? 12.699 -5.074 -10.397 1.00 58.94 106 TYR A O 1
ATOM 843 N N . SER A 1 107 ? 11.963 -5.566 -12.459 1.00 54.25 107 SER A N 1
ATOM 844 C CA . SER A 1 107 ? 12.084 -4.217 -13.029 1.00 54.25 107 SER A CA 1
ATOM 845 C C . SER A 1 107 ? 10.727 -3.505 -13.109 1.00 54.25 107 SER A C 1
ATOM 847 O O . SER A 1 107 ? 10.353 -2.980 -14.158 1.00 54.25 107 SER A O 1
ATOM 849 N N . GLY A 1 108 ? 9.963 -3.526 -12.016 1.00 55.16 108 GLY A N 1
ATOM 850 C CA . GLY A 1 108 ? 8.673 -2.843 -11.894 1.00 55.16 108 GLY A CA 1
ATOM 851 C C . GLY A 1 108 ? 8.522 -2.091 -10.564 1.00 55.16 108 GLY A C 1
ATOM 852 O O . GLY A 1 108 ? 9.445 -2.090 -9.748 1.00 55.16 108 GLY A O 1
ATOM 853 N N . PRO A 1 109 ? 7.376 -1.428 -10.328 1.00 53.03 109 PRO A N 1
ATOM 854 C CA . PRO A 1 109 ? 7.116 -0.712 -9.079 1.00 53.03 109 PRO A CA 1
ATOM 855 C C . PRO A 1 109 ? 7.141 -1.675 -7.886 1.00 53.03 109 PRO A C 1
ATOM 857 O O . PRO A 1 109 ? 6.478 -2.710 -7.907 1.00 53.03 109 PRO A O 1
ATOM 860 N N . ILE A 1 110 ? 7.939 -1.347 -6.867 1.00 55.78 110 ILE A N 1
ATOM 861 C CA . ILE A 1 110 ? 8.099 -2.164 -5.660 1.00 55.78 110 ILE A CA 1
ATOM 862 C C . ILE A 1 110 ? 6.810 -2.068 -4.841 1.00 55.78 110 ILE A C 1
ATOM 864 O O . ILE A 1 110 ? 6.568 -1.049 -4.199 1.00 55.78 110 ILE A O 1
ATOM 868 N N . PHE A 1 111 ? 6.010 -3.131 -4.841 1.00 50.38 111 PHE A N 1
ATOM 869 C CA . PHE A 1 111 ? 4.862 -3.261 -3.949 1.00 50.38 111 PHE A CA 1
ATOM 870 C C . PHE A 1 111 ? 5.371 -3.540 -2.533 1.00 50.38 111 PHE A C 1
ATOM 872 O O . PHE A 1 111 ? 6.067 -4.531 -2.304 1.00 50.38 111 PHE A O 1
ATOM 879 N N . ARG A 1 112 ? 5.066 -2.658 -1.579 1.00 55.31 112 ARG A N 1
ATOM 880 C CA . ARG A 1 112 ? 5.293 -2.928 -0.155 1.00 55.31 112 ARG A CA 1
ATOM 881 C C . ARG A 1 112 ? 3.946 -3.176 0.500 1.00 55.31 112 ARG A C 1
ATOM 883 O O . ARG A 1 112 ? 3.250 -2.236 0.865 1.00 55.31 112 ARG A O 1
ATOM 890 N N . SER A 1 113 ? 3.601 -4.447 0.662 1.00 51.25 113 SER A N 1
ATOM 891 C CA . SER A 1 113 ? 2.450 -4.829 1.469 1.00 51.25 113 SER A CA 1
ATOM 892 C C . SER A 1 113 ? 2.776 -4.649 2.946 1.00 51.25 113 SER A C 1
ATOM 894 O O . SER A 1 113 ? 3.814 -5.115 3.426 1.00 51.25 113 SER A O 1
ATOM 896 N N . VAL A 1 114 ? 1.886 -3.992 3.673 1.00 54.31 114 VAL A N 1
ATOM 897 C CA . VAL A 1 114 ? 2.026 -3.758 5.106 1.00 54.31 114 VAL A CA 1
ATOM 898 C C . VAL A 1 114 ? 0.902 -4.479 5.833 1.00 54.31 114 VAL A C 1
ATOM 900 O O . VAL A 1 114 ? -0.259 -4.366 5.446 1.00 54.31 114 VAL A O 1
ATOM 903 N N . LEU A 1 115 ? 1.241 -5.225 6.886 1.00 54.47 115 LEU A N 1
ATOM 904 C CA . LEU A 1 115 ? 0.245 -5.776 7.797 1.00 54.47 115 LEU A CA 1
ATOM 905 C C . LEU A 1 115 ? -0.085 -4.713 8.848 1.00 54.47 115 LEU A C 1
ATOM 907 O O . LEU A 1 115 ? 0.814 -4.136 9.464 1.00 54.47 115 LEU A O 1
ATOM 911 N N . VAL A 1 116 ? -1.371 -4.446 9.056 1.00 55.81 116 VAL A N 1
ATOM 912 C CA . VAL A 1 116 ? -1.848 -3.576 10.153 1.00 55.81 116 VAL A CA 1
ATOM 913 C C . VAL A 1 116 ? -2.527 -4.401 11.268 1.00 55.81 116 VAL A C 1
ATOM 915 O O . VAL A 1 116 ? -2.891 -3.877 12.322 1.00 55.81 116 VAL A O 1
ATOM 918 N N . SER A 1 117 ? -2.603 -5.723 11.084 1.00 53.78 117 SER A N 1
ATOM 919 C CA . SER A 1 117 ? -2.819 -6.751 12.111 1.00 53.78 117 SER A CA 1
ATOM 920 C C . SER A 1 117 ? -2.386 -8.126 11.574 1.00 53.78 117 SER A C 1
ATOM 922 O O . SER A 1 117 ? -2.064 -8.238 10.389 1.00 53.78 117 SER A O 1
ATOM 924 N N . ASP A 1 118 ? -2.407 -9.163 12.422 1.00 54.22 118 ASP A N 1
ATOM 925 C CA . ASP A 1 118 ? -2.045 -10.549 12.068 1.00 54.22 118 ASP A CA 1
ATOM 926 C C . ASP A 1 118 ? -2.844 -11.123 10.873 1.00 54.22 118 ASP A C 1
ATOM 928 O O . ASP A 1 118 ? -2.369 -12.048 10.218 1.00 54.22 118 ASP A O 1
ATOM 932 N N . ASP A 1 119 ? -3.996 -10.526 10.529 1.00 53.41 119 ASP A N 1
ATOM 933 C CA . ASP A 1 119 ? -4.955 -11.081 9.563 1.00 53.41 119 ASP A CA 1
ATOM 934 C C . ASP A 1 119 ? -5.318 -10.151 8.383 1.00 53.41 119 ASP A C 1
ATOM 936 O O . ASP A 1 119 ? -6.126 -10.542 7.539 1.00 53.41 119 ASP A O 1
ATOM 940 N N . LEU A 1 120 ? -4.752 -8.935 8.272 1.00 57.84 120 LEU A N 1
ATOM 941 C CA . LEU A 1 120 ? -5.030 -8.041 7.132 1.00 57.84 120 LEU A CA 1
ATOM 942 C C . LEU A 1 120 ? -3.766 -7.479 6.474 1.00 57.84 120 LEU A C 1
ATOM 944 O O . LEU A 1 120 ? -3.043 -6.655 7.042 1.00 57.84 120 LEU A O 1
ATOM 948 N N . GLN A 1 121 ? -3.576 -7.871 5.213 1.00 59.97 121 GLN A N 1
ATOM 949 C CA . GLN A 1 121 ? -2.574 -7.327 4.304 1.00 59.97 121 GLN A CA 1
ATOM 950 C C . GLN A 1 121 ? -3.149 -6.107 3.580 1.00 59.97 121 GLN A C 1
ATOM 952 O O . GLN A 1 121 ? -4.069 -6.227 2.774 1.00 59.97 121 GLN A O 1
ATOM 957 N N . LEU A 1 122 ? -2.604 -4.927 3.867 1.00 63.19 122 LEU A N 1
ATOM 958 C CA . LEU A 1 122 ? -2.924 -3.712 3.132 1.00 63.19 122 LEU A CA 1
ATOM 959 C C . LEU A 1 122 ? -1.888 -3.501 2.033 1.00 63.19 122 LEU A C 1
ATOM 961 O O . LEU A 1 122 ? -0.681 -3.432 2.291 1.00 63.19 122 LEU A O 1
ATOM 965 N N . ASP A 1 123 ? -2.375 -3.381 0.801 1.00 58.28 123 ASP A N 1
ATOM 966 C CA . ASP A 1 123 ? -1.572 -2.927 -0.327 1.00 58.28 123 ASP A CA 1
ATOM 967 C C . ASP A 1 123 ? -1.582 -1.393 -0.324 1.00 58.28 123 ASP A C 1
ATOM 969 O O . ASP A 1 123 ? -2.493 -0.742 -0.840 1.00 58.28 123 ASP A O 1
ATOM 973 N N . VAL A 1 124 ? -0.625 -0.799 0.393 1.00 57.69 124 VAL A N 1
ATOM 974 C CA . VAL A 1 124 ? -0.574 0.653 0.578 1.00 57.69 124 VAL A CA 1
ATOM 975 C C . VAL A 1 124 ? 0.136 1.286 -0.611 1.00 57.69 124 VAL A C 1
ATOM 977 O O . VAL A 1 124 ? 1.344 1.500 -0.578 1.00 57.69 124 VAL A O 1
ATOM 980 N N . LEU A 1 125 ? -0.630 1.633 -1.644 1.00 55.94 125 LEU A N 1
ATOM 981 C CA . LEU A 1 125 ? -0.127 2.388 -2.792 1.00 55.94 125 LEU A CA 1
ATOM 982 C C . LEU A 1 125 ? 0.175 3.845 -2.397 1.00 55.94 125 LEU A C 1
ATOM 984 O O . LEU A 1 125 ? -0.723 4.594 -2.014 1.00 55.94 125 LEU A O 1
ATOM 988 N N . GLY A 1 126 ? 1.433 4.269 -2.525 1.00 54.62 126 GLY A N 1
ATOM 989 C CA . GLY A 1 126 ? 1.889 5.647 -2.281 1.00 54.62 126 GLY A CA 1
ATOM 990 C C . GLY A 1 126 ? 2.237 5.990 -0.824 1.00 54.62 126 GLY A C 1
ATOM 991 O O . GLY A 1 126 ? 2.669 7.112 -0.552 1.00 54.62 126 GLY A O 1
ATOM 992 N N . GLY A 1 127 ? 2.067 5.051 0.113 1.00 55.53 127 GLY A N 1
ATOM 993 C CA . GLY A 1 127 ? 2.435 5.194 1.530 1.00 55.53 127 GLY A CA 1
ATOM 994 C C . GLY A 1 127 ? 3.692 4.414 1.929 1.00 55.53 127 GLY A C 1
ATOM 995 O O . GLY A 1 127 ? 4.091 4.435 3.091 1.00 55.53 127 GLY A O 1
ATOM 996 N N . GLU A 1 128 ? 4.349 3.748 0.983 1.00 62.72 128 GLU A N 1
ATOM 997 C CA . GLU A 1 128 ? 5.457 2.815 1.205 1.00 62.72 128 GLU A CA 1
ATOM 998 C C . GLU A 1 128 ? 6.669 3.509 1.844 1.00 62.72 128 GLU A C 1
ATOM 1000 O O . GLU A 1 128 ? 7.321 2.962 2.737 1.00 62.72 128 GLU A O 1
ATOM 1005 N N . THR A 1 129 ? 6.952 4.744 1.419 1.00 61.69 129 THR A N 1
ATOM 1006 C CA . THR A 1 129 ? 8.028 5.573 1.983 1.00 61.69 129 THR A CA 1
ATOM 1007 C C . THR A 1 129 ? 7.689 6.040 3.396 1.00 61.69 129 THR A C 1
ATOM 1009 O O . THR A 1 129 ? 8.550 5.998 4.272 1.00 61.69 129 THR A O 1
ATOM 1012 N N . ALA A 1 130 ? 6.439 6.439 3.648 1.00 65.19 130 ALA A N 1
ATOM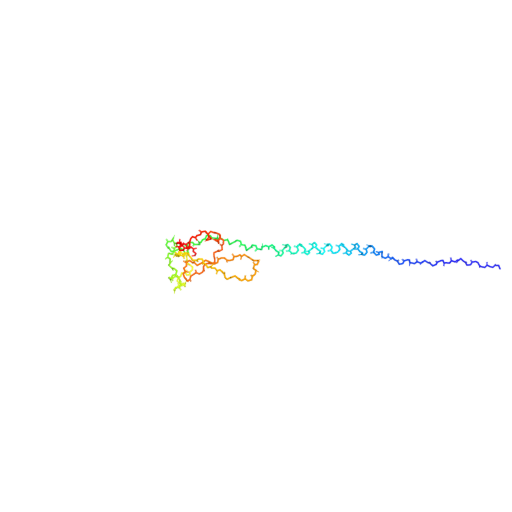 1013 C CA . ALA A 1 130 ? 6.007 6.868 4.977 1.00 65.19 130 ALA A CA 1
ATOM 1014 C C . ALA A 1 130 ? 6.041 5.698 5.971 1.00 65.19 130 ALA A C 1
ATOM 1016 O O . ALA A 1 130 ? 6.513 5.855 7.089 1.00 65.19 130 ALA A O 1
ATOM 1017 N N . LEU A 1 131 ? 5.635 4.501 5.547 1.00 70.50 131 LEU A N 1
ATOM 1018 C CA . LEU A 1 131 ? 5.658 3.302 6.387 1.00 70.50 131 LEU A CA 1
ATOM 1019 C C . LEU A 1 131 ? 7.082 2.789 6.656 1.00 70.50 131 LEU A C 1
ATOM 1021 O O . LEU A 1 131 ? 7.315 2.133 7.669 1.00 70.50 131 LEU A O 1
ATOM 1025 N N . SER A 1 132 ? 8.066 3.143 5.820 1.00 67.31 132 SER A N 1
ATOM 1026 C CA . SER A 1 132 ? 9.471 2.755 6.030 1.00 67.31 132 SER A CA 1
ATOM 1027 C C . SER A 1 132 ? 10.114 3.358 7.286 1.00 67.31 132 SER A C 1
ATOM 1029 O O . SER A 1 132 ? 11.075 2.794 7.806 1.00 67.31 132 SER A O 1
ATOM 1031 N N . ILE A 1 133 ? 9.578 4.478 7.780 1.00 76.81 133 ILE A N 1
ATOM 1032 C CA . ILE A 1 133 ? 10.069 5.175 8.978 1.00 76.81 133 ILE A CA 1
ATOM 1033 C C . ILE A 1 133 ? 9.207 4.908 10.217 1.00 76.81 133 ILE A C 1
ATOM 1035 O O . ILE A 1 133 ? 9.552 5.357 11.309 1.00 76.81 133 ILE A O 1
ATOM 1039 N N . VAL A 1 134 ? 8.087 4.194 10.065 1.00 76.06 134 VAL A N 1
ATOM 1040 C CA . VAL A 1 134 ? 7.186 3.876 11.175 1.00 76.06 134 VAL A CA 1
ATOM 1041 C C . VAL A 1 134 ? 7.781 2.730 12.004 1.00 76.06 134 VAL A C 1
ATOM 1043 O O . VAL A 1 134 ? 8.084 1.670 11.452 1.00 76.06 134 VAL A O 1
ATOM 1046 N N . PRO A 1 135 ? 7.947 2.898 13.330 1.00 80.31 135 PRO A N 1
ATOM 1047 C CA . PRO A 1 135 ? 8.399 1.821 14.203 1.00 80.31 135 PRO A CA 1
ATOM 1048 C C . PRO A 1 135 ? 7.428 0.638 14.207 1.00 80.31 135 PRO A C 1
ATOM 1050 O O . PRO A 1 135 ? 6.209 0.824 14.172 1.00 80.31 135 PRO A O 1
ATOM 1053 N N . ILE A 1 136 ? 7.959 -0.580 14.326 1.00 81.69 136 ILE A N 1
ATOM 1054 C CA . ILE A 1 136 ? 7.149 -1.791 14.537 1.00 81.69 136 ILE A CA 1
ATOM 1055 C C . ILE A 1 136 ? 6.254 -1.588 15.765 1.00 81.69 136 ILE A C 1
ATOM 1057 O O . ILE A 1 136 ? 6.675 -0.963 16.740 1.00 81.69 136 ILE A O 1
ATOM 1061 N N . ASN A 1 137 ? 5.030 -2.121 15.718 1.00 78.25 137 ASN A N 1
ATOM 1062 C CA . ASN A 1 137 ? 4.030 -2.008 16.782 1.00 78.25 137 ASN A CA 1
ATOM 1063 C C . ASN A 1 137 ? 3.485 -0.580 16.998 1.00 78.25 137 ASN A C 1
ATOM 1065 O O . ASN A 1 137 ? 2.863 -0.291 18.019 1.00 78.25 137 ASN A O 1
ATOM 1069 N N . THR A 1 138 ? 3.690 0.325 16.037 1.00 82.19 138 THR A N 1
ATOM 1070 C CA . THR A 1 138 ? 2.999 1.619 16.032 1.00 82.19 138 THR A CA 1
ATOM 1071 C C . THR A 1 138 ? 1.521 1.410 15.734 1.00 82.19 138 THR A C 1
ATOM 1073 O O . THR A 1 138 ? 1.167 0.690 14.800 1.00 82.19 138 THR A O 1
ATOM 1076 N N . LYS A 1 139 ? 0.656 2.070 16.507 1.00 80.25 139 LYS A N 1
ATOM 1077 C CA . LYS A 1 139 ? -0.786 2.056 16.273 1.00 80.25 139 LYS A CA 1
ATOM 1078 C C . LYS A 1 139 ? -1.106 2.873 15.021 1.00 80.25 139 LYS A C 1
ATOM 1080 O O . LYS A 1 139 ? -0.860 4.077 14.990 1.00 80.25 139 LYS A O 1
ATOM 1085 N N . LEU A 1 140 ? -1.653 2.218 14.007 1.00 77.44 140 LEU A N 1
ATOM 1086 C CA . LEU A 1 140 ? -2.098 2.829 12.761 1.00 77.44 140 LEU A CA 1
ATOM 1087 C C . LEU A 1 140 ? -3.621 2.826 12.693 1.00 77.44 140 LEU A C 1
ATOM 1089 O O . LEU A 1 140 ? -4.286 1.934 13.219 1.00 77.44 140 LEU A O 1
ATOM 1093 N N . THR A 1 141 ? -4.162 3.852 12.048 1.00 76.62 141 THR A N 1
ATOM 1094 C CA . THR A 1 141 ? -5.584 3.984 11.729 1.00 76.62 141 THR A CA 1
ATOM 1095 C C . THR A 1 141 ? -5.709 4.083 10.218 1.00 76.62 141 THR A C 1
ATOM 1097 O O . THR A 1 141 ? -4.977 4.852 9.596 1.00 76.62 141 THR A O 1
ATOM 1100 N N . VAL A 1 142 ? -6.594 3.280 9.642 1.00 75.75 142 VAL A N 1
ATOM 1101 C CA . VAL A 1 142 ? -6.829 3.187 8.204 1.00 75.75 142 VAL A CA 1
ATOM 1102 C C . VAL A 1 142 ? -8.309 3.422 7.963 1.00 75.75 142 VAL A C 1
ATOM 1104 O O . VAL A 1 142 ? -9.142 2.750 8.568 1.00 75.75 142 VAL A O 1
ATOM 1107 N N . ASP A 1 143 ? -8.608 4.375 7.088 1.00 74.75 143 ASP A N 1
ATOM 1108 C CA . ASP A 1 143 ? -9.966 4.701 6.669 1.00 74.75 143 ASP A CA 1
ATOM 1109 C C . ASP A 1 143 ? -10.169 4.186 5.237 1.00 74.75 143 ASP A C 1
ATOM 1111 O O . ASP A 1 143 ? -9.281 4.378 4.398 1.00 74.75 143 ASP A O 1
ATOM 1115 N N . GLY A 1 144 ? -11.297 3.529 4.954 1.00 71.12 144 GLY A N 1
ATOM 1116 C CA . GLY A 1 144 ? -11.553 2.890 3.658 1.00 71.12 144 GLY A CA 1
ATOM 1117 C C . GLY A 1 144 ? -12.994 2.475 3.436 1.00 71.12 144 GLY A C 1
ATOM 1118 O O . GLY A 1 144 ? -13.727 2.314 4.435 1.00 71.12 144 GLY A O 1
#

Sequence (144 aa):
MEANEAPTEPFYKRPLAVSRPVVLAVLAILALFACVLFALLFYLMTQPRPLKPPRFTATPNEFYVDGQPALVTFTELNNNAAAYQNIFIRVTGNYFPQKLPDCAPYSGPIFRSVLVSDDLQLDVLGGETALSIVPINTKLTVDG

Nearest PDB structures (foldseek):
  8fwm-assembly1_AS  TM=2.719E-01  e=8.908E+00  Agrobacterium phage Milano

Solvent-accessible surface area (backbone atoms only — not comparable to full-atom values): 9272 Å² total; per-residue (Å²): 140,81,86,82,83,78,86,82,79,81,86,76,80,76,76,83,74,76,53,68,69,60,57,52,51,53,51,51,51,52,52,50,51,51,51,53,50,49,52,50,52,52,52,62,71,66,50,83,79,74,72,78,78,83,79,85,67,84,79,63,72,84,26,32,56,95,81,36,59,41,80,42,48,64,70,58,44,74,76,42,52,77,81,50,61,81,40,33,32,31,35,56,36,37,32,40,83,58,80,76,78,95,64,76,95,73,94,65,87,85,82,52,48,35,24,43,43,102,86,44,81,40,77,47,83,92,43,50,72,67,55,70,74,53,60,79,65,38,80,45,76,48,76,87

Foldseek 3Di:
DDDDDDDDDDPDDDPPPPDPVNVVVVVVVVVVVVVVVVVVVVVVVLPAPDDDPDDDDDQDCQQEDVSHAAEDEPVRCVVCVPVNPSHWHKYKAWKDWDDDPPDDDDSHDDFGWIDRDPPDTDRDPPCNVVSVPDDGRDMDMDID

Radius of gyration: 36.69 Å; Cα contacts (8 Å, |Δi|>4): 124; chains: 1; bounding box: 60×25×125 Å

pLDDT: mean 70.91, std 13.67, range [44.19, 96.38]